Protein AF-A0A365KKI8-F1 (afdb_monomer_lite)

InterPro domains:
  IPR018474 Uncharacterised protein family YqaI [PF09466] (6-52)
  IPR023118 YqaI domain superfamily [G3DSA:3.30.40.30] (1-54)
  IPR023118 YqaI domain superfamily [SSF160713] (3-52)

pLDDT: mean 89.59, std 11.67, range [45.28, 97.88]

Radius of gyration: 14.26 Å; chains: 1; bounding box: 26×27×46 Å

Foldseek 3Di:
DPPPPQAPDAAPVRHGDDPPWDWDADPVGGIGTPVCVVVCCCVPVVDDDDDDDD

Structure (mmCIF, N/CA/C/O backbone):
data_AF-A0A365KKI8-F1
#
_entry.id   AF-A0A365KKI8-F1
#
loop_
_atom_site.group_PDB
_atom_site.id
_atom_site.type_symbol
_atom_site.label_atom_id
_atom_site.label_alt_id
_atom_site.label_comp_id
_atom_site.label_asym_id
_atom_site.label_entity_id
_atom_site.label_seq_id
_atom_site.pdbx_PDB_ins_code
_atom_site.Cartn_x
_atom_site.Cartn_y
_atom_site.Cartn_z
_atom_site.occupancy
_atom_site.B_iso_or_equiv
_atom_site.auth_seq_id
_atom_site.auth_comp_id
_atom_site.auth_asym_id
_atom_site.auth_atom_id
_atom_site.pdbx_PDB_model_num
ATOM 1 N N . MET A 1 1 ? -2.369 6.664 32.588 1.00 45.28 1 MET A N 1
ATOM 2 C CA . MET A 1 1 ? -2.014 5.929 31.356 1.00 45.28 1 MET A CA 1
ATOM 3 C C . MET A 1 1 ? -3.119 6.177 30.347 1.00 45.28 1 MET A C 1
ATOM 5 O O . MET A 1 1 ? -4.273 5.970 30.697 1.00 45.28 1 MET A O 1
ATOM 9 N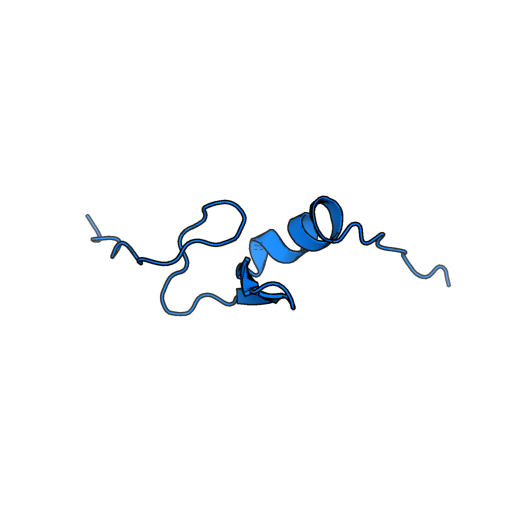 N . LYS A 1 2 ? -2.810 6.721 29.163 1.00 57.66 2 LYS A N 1
ATOM 10 C CA . LYS A 1 2 ? -3.802 6.799 28.081 1.00 57.66 2 LYS A CA 1
ATOM 11 C C . LYS A 1 2 ? -4.014 5.371 27.586 1.00 57.66 2 LYS A C 1
ATOM 13 O O . LYS A 1 2 ? -3.037 4.728 27.217 1.00 57.66 2 LYS A O 1
ATOM 18 N N . HIS A 1 3 ? -5.245 4.873 27.643 1.00 58.28 3 HIS A N 1
ATOM 19 C CA . HIS A 1 3 ? -5.598 3.634 26.961 1.00 58.28 3 HIS A CA 1
ATOM 20 C C . HIS A 1 3 ? -5.407 3.876 25.464 1.00 58.28 3 HIS A C 1
ATOM 22 O O . HIS A 1 3 ? -6.134 4.673 24.873 1.00 58.28 3 HIS A O 1
ATOM 28 N N . VAL A 1 4 ? -4.378 3.261 24.887 1.00 66.06 4 VAL A N 1
ATOM 29 C CA . VAL A 1 4 ? -4.290 3.106 23.438 1.00 66.06 4 VAL A CA 1
ATOM 30 C C . VAL A 1 4 ? -5.352 2.068 23.102 1.00 66.06 4 VAL A C 1
ATOM 32 O O . VAL A 1 4 ? -5.327 0.968 23.651 1.00 66.06 4 VAL A O 1
ATOM 35 N N . VAL A 1 5 ? -6.367 2.483 22.349 1.00 70.25 5 VAL A N 1
ATOM 36 C CA . VAL A 1 5 ? -7.377 1.561 21.831 1.00 70.25 5 VAL A CA 1
ATOM 37 C C . VAL A 1 5 ? -6.655 0.696 20.817 1.00 70.25 5 VAL A C 1
ATOM 39 O O . VAL A 1 5 ? -6.103 1.257 19.882 1.00 70.25 5 VAL A O 1
ATOM 42 N N . ASP A 1 6 ? -6.637 -0.611 21.051 1.00 71.50 6 ASP A N 1
ATOM 43 C CA . ASP A 1 6 ? -6.085 -1.581 20.113 1.00 71.50 6 ASP A CA 1
ATOM 44 C C . ASP A 1 6 ? -7.035 -1.688 18.911 1.00 71.50 6 ASP A C 1
ATOM 46 O O . ASP A 1 6 ? -8.221 -2.014 19.060 1.00 71.50 6 ASP A O 1
ATOM 50 N N . HIS A 1 7 ? -6.549 -1.313 17.738 1.00 70.69 7 HIS A N 1
ATOM 51 C CA . HIS A 1 7 ? -7.274 -1.332 16.484 1.00 70.69 7 HIS A CA 1
ATOM 52 C C . HIS A 1 7 ? -7.039 -2.667 15.771 1.00 70.69 7 HIS A C 1
ATOM 54 O O . HIS A 1 7 ? -5.908 -3.119 15.643 1.00 70.69 7 HIS A O 1
ATOM 60 N N . PRO A 1 8 ? -8.094 -3.299 15.225 1.00 81.94 8 PRO A N 1
ATOM 61 C CA . PRO A 1 8 ? -7.997 -4.654 14.685 1.00 81.94 8 PRO A CA 1
ATOM 62 C C . PRO A 1 8 ? -7.280 -4.743 13.329 1.00 81.94 8 PRO A C 1
ATOM 64 O O . PRO A 1 8 ? -7.242 -5.823 12.742 1.00 81.94 8 PRO A O 1
ATOM 67 N N . ILE A 1 9 ? -6.803 -3.623 12.779 1.00 86.69 9 ILE A N 1
ATOM 68 C CA . ILE A 1 9 ? -6.210 -3.561 11.443 1.00 86.69 9 ILE A CA 1
ATOM 69 C C . ILE A 1 9 ? -4.780 -3.059 11.580 1.00 86.69 9 ILE A C 1
ATOM 71 O O . ILE A 1 9 ? -4.541 -1.986 12.128 1.00 86.69 9 ILE A O 1
ATOM 75 N N . GLU A 1 10 ? -3.857 -3.829 11.025 1.00 93.94 10 GLU A N 1
ATOM 76 C CA . GLU A 1 10 ? -2.450 -3.481 10.890 1.00 93.94 10 GLU A CA 1
ATOM 77 C C . GLU A 1 10 ? -2.122 -3.251 9.41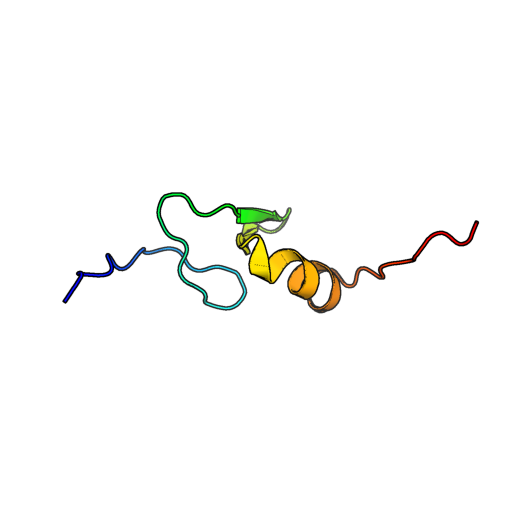3 1.00 93.94 10 GLU A C 1
ATOM 79 O O . GLU A 1 10 ? -2.785 -3.772 8.508 1.00 93.94 10 GLU A O 1
ATOM 84 N N . ASP A 1 11 ? -1.098 -2.450 9.165 1.00 96.31 11 ASP A N 1
ATOM 85 C CA . ASP A 1 11 ? -0.537 -2.260 7.843 1.00 96.31 11 ASP A CA 1
ATOM 86 C C . ASP A 1 11 ? 0.359 -3.442 7.429 1.00 96.31 11 ASP A C 1
ATOM 88 O O . ASP A 1 11 ? 0.567 -4.403 8.170 1.00 96.31 11 ASP A O 1
ATOM 92 N N . HIS A 1 12 ? 0.901 -3.383 6.213 1.00 96.50 12 HIS A N 1
ATOM 93 C CA . HIS A 1 12 ? 1.726 -4.446 5.646 1.00 96.50 12 HIS A CA 1
ATOM 94 C C . HIS A 1 12 ? 2.959 -4.789 6.497 1.00 96.50 12 HIS A C 1
ATOM 96 O O . HIS A 1 12 ? 3.437 -5.922 6.437 1.00 96.50 12 HIS A O 1
ATOM 102 N N . PHE A 1 13 ? 3.454 -3.839 7.290 1.00 95.88 13 PHE A N 1
ATOM 103 C CA . PHE A 1 13 ? 4.621 -4.001 8.150 1.00 95.88 13 PHE A CA 1
ATOM 104 C C . PHE A 1 13 ? 4.249 -4.301 9.612 1.00 95.88 13 PHE A C 1
ATOM 106 O O . PHE A 1 13 ? 5.126 -4.304 10.476 1.00 95.88 13 PHE A O 1
ATOM 113 N N . GLY A 1 14 ? 2.972 -4.577 9.901 1.00 94.38 14 GLY A N 1
ATOM 114 C CA . GLY A 1 14 ? 2.478 -4.897 11.245 1.00 94.38 14 GLY A CA 1
ATOM 115 C C . GLY A 1 14 ? 2.262 -3.672 12.136 1.00 94.38 14 GLY A C 1
ATOM 116 O O . GLY A 1 14 ? 2.142 -3.803 13.352 1.00 94.38 14 GLY A O 1
ATOM 117 N N . SER A 1 15 ? 2.252 -2.463 11.567 1.00 93.81 15 SER A N 1
ATOM 118 C CA . SER A 1 15 ? 1.934 -1.251 12.319 1.00 93.81 15 SER A CA 1
ATOM 119 C C . SER A 1 15 ? 0.426 -1.078 12.428 1.00 93.81 15 SER A C 1
ATOM 121 O O . SER A 1 15 ? -0.286 -1.053 11.429 1.00 93.81 15 SER A O 1
ATOM 123 N N . GLU A 1 16 ? -0.059 -0.926 13.652 1.00 93.88 16 GLU A N 1
ATOM 124 C CA . GLU A 1 16 ? -1.467 -0.683 13.950 1.00 93.88 16 GLU A CA 1
ATOM 125 C C . GLU A 1 16 ? -1.997 0.582 13.244 1.00 93.88 16 GLU A C 1
ATOM 127 O O . GLU A 1 16 ? -1.400 1.656 13.347 1.00 93.88 16 GLU A O 1
ATOM 132 N N . ILE A 1 17 ? -3.150 0.467 12.577 1.00 92.56 17 ILE A N 1
ATOM 133 C CA . ILE A 1 17 ? -3.849 1.579 11.923 1.00 92.56 17 ILE A CA 1
ATOM 134 C C . ILE A 1 17 ? -4.900 2.149 12.866 1.00 92.56 17 ILE A C 1
ATOM 136 O O . ILE A 1 17 ? -5.882 1.487 13.210 1.00 92.56 17 ILE A O 1
ATOM 140 N N . ARG A 1 18 ? -4.741 3.417 13.234 1.00 91.69 18 ARG A N 1
ATOM 141 C CA . ARG A 1 18 ? -5.605 4.112 14.187 1.00 91.69 18 ARG A CA 1
ATOM 142 C C . ARG A 1 18 ? -6.600 5.037 13.509 1.00 91.69 18 ARG A C 1
ATOM 144 O O . ARG A 1 18 ? -6.464 5.443 12.354 1.00 91.69 18 ARG A O 1
ATOM 151 N N . THR A 1 19 ? -7.628 5.422 14.262 1.00 89.38 19 THR A N 1
ATOM 152 C CA . THR A 1 19 ? -8.586 6.432 13.798 1.00 89.38 19 THR A CA 1
ATOM 153 C C . THR A 1 19 ? -7.869 7.744 13.484 1.00 89.38 19 THR A C 1
ATOM 155 O O . THR A 1 19 ? -7.297 8.372 14.373 1.00 89.38 19 THR A O 1
ATOM 158 N N . GLY A 1 20 ? -7.985 8.192 12.234 1.00 92.00 20 GLY A N 1
ATOM 159 C CA . GLY A 1 20 ? -7.375 9.429 11.745 1.00 92.00 20 GLY A CA 1
ATOM 160 C C . GLY A 1 20 ? -6.065 9.224 10.987 1.00 92.00 20 GLY A C 1
ATOM 161 O O . GLY A 1 20 ? -5.606 10.172 10.353 1.00 92.00 20 GLY A O 1
ATOM 162 N N . ASP A 1 21 ? -5.507 8.012 10.992 1.00 94.50 21 ASP A N 1
ATOM 163 C CA . ASP A 1 21 ? -4.333 7.701 10.187 1.00 94.50 21 ASP A CA 1
ATOM 164 C C . ASP A 1 21 ? -4.672 7.725 8.697 1.00 94.50 21 ASP A C 1
ATOM 166 O O . ASP A 1 21 ? -5.758 7.326 8.258 1.00 94.50 21 ASP A O 1
ATOM 170 N N . LYS A 1 22 ? -3.705 8.181 7.904 1.00 97.44 22 LYS A N 1
ATOM 171 C CA . LYS A 1 22 ? -3.766 8.125 6.450 1.00 97.44 22 LYS A CA 1
ATOM 172 C C . LYS A 1 22 ? -3.063 6.863 5.968 1.00 97.44 22 LYS A C 1
ATOM 174 O O . LYS A 1 22 ? -1.918 6.600 6.332 1.00 97.44 22 LYS A O 1
ATOM 179 N N . TRP A 1 23 ? -3.754 6.099 5.135 1.00 96.62 23 TRP A N 1
ATOM 180 C CA . TRP A 1 23 ? -3.279 4.827 4.605 1.00 96.62 23 TRP A CA 1
ATOM 181 C C . TRP A 1 23 ? -3.786 4.605 3.181 1.00 96.62 23 TRP A C 1
ATOM 183 O O . TRP A 1 23 ? -4.704 5.282 2.710 1.00 96.62 23 TRP A O 1
ATOM 193 N N . PHE A 1 24 ? -3.168 3.649 2.498 1.00 96.31 24 PHE A N 1
ATOM 194 C CA . PHE A 1 24 ? -3.433 3.294 1.109 1.00 96.31 24 PHE A CA 1
ATOM 195 C C . PHE A 1 24 ? -3.672 1.791 0.988 1.00 96.31 24 PHE A C 1
ATOM 197 O O . PHE A 1 24 ? -3.135 1.015 1.776 1.00 96.31 24 PHE A O 1
ATOM 204 N N . GLN A 1 25 ? -4.461 1.382 -0.006 1.00 96.38 25 GLN A N 1
ATOM 205 C CA . GLN A 1 25 ? -4.647 -0.023 -0.362 1.00 96.38 25 GLN A CA 1
ATOM 206 C C . GLN A 1 25 ? -4.173 -0.258 -1.791 1.00 96.38 25 GLN A C 1
ATOM 208 O O . GLN A 1 25 ? -4.524 0.503 -2.694 1.00 96.38 25 GLN A O 1
ATOM 213 N N . ASP A 1 26 ? -3.384 -1.306 -1.999 1.00 94.31 26 ASP A N 1
ATOM 214 C CA . ASP A 1 26 ? -2.958 -1.699 -3.337 1.00 94.31 26 ASP A CA 1
ATOM 215 C C . ASP A 1 26 ? -3.993 -2.592 -4.048 1.00 94.31 26 ASP A C 1
ATOM 217 O O . ASP A 1 26 ? -5.004 -3.005 -3.477 1.00 94.31 26 ASP A O 1
ATOM 221 N N . GLY A 1 27 ? -3.730 -2.937 -5.312 1.00 94.06 27 GLY A N 1
ATOM 222 C CA .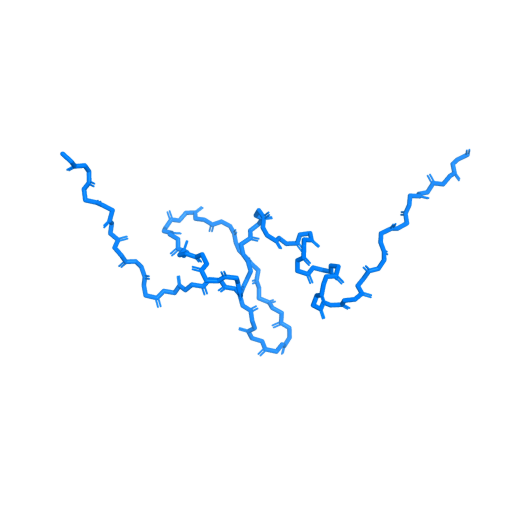 GLY A 1 27 ? -4.624 -3.799 -6.095 1.00 94.06 27 GLY A CA 1
ATOM 223 C C . GLY A 1 27 ? -4.759 -5.239 -5.574 1.00 94.06 27 GLY A C 1
ATOM 224 O O . GLY A 1 27 ? -5.685 -5.936 -5.979 1.00 94.06 27 GLY A O 1
ATOM 225 N N . ALA A 1 28 ? -3.862 -5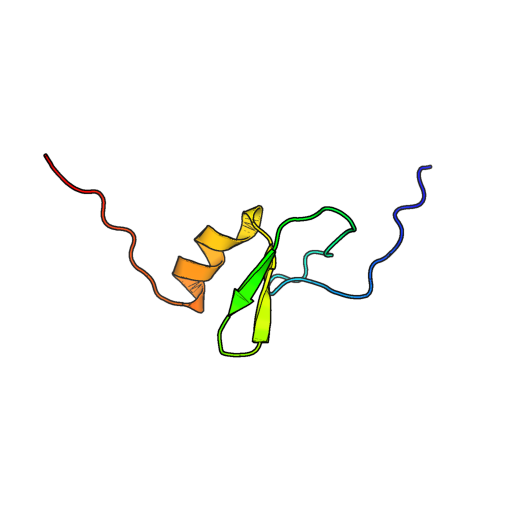.689 -4.690 1.00 94.75 28 ALA A N 1
ATOM 226 C CA . ALA A 1 28 ? -3.915 -7.001 -4.041 1.00 94.75 28 ALA A CA 1
ATOM 227 C C . ALA A 1 28 ? -4.615 -6.958 -2.668 1.00 94.75 28 ALA A C 1
ATOM 229 O O . ALA A 1 28 ? -4.760 -7.993 -2.020 1.00 94.75 28 ALA A O 1
ATOM 230 N N . GLY A 1 29 ? -5.056 -5.778 -2.226 1.00 94.44 29 GLY A N 1
ATOM 231 C CA . GLY A 1 29 ? -5.750 -5.576 -0.961 1.00 94.44 29 GLY A CA 1
ATOM 232 C C . GLY A 1 29 ? -4.838 -5.315 0.241 1.00 94.44 29 GLY A C 1
ATOM 233 O O . GLY A 1 29 ? -5.357 -5.202 1.352 1.00 94.44 29 GLY A O 1
ATOM 234 N N . ARG A 1 30 ? -3.517 -5.192 0.049 1.00 94.88 30 ARG A N 1
ATOM 235 C CA . ARG A 1 30 ? -2.554 -4.875 1.116 1.00 94.88 30 ARG A CA 1
ATOM 236 C C . ARG A 1 30 ? -2.711 -3.423 1.536 1.00 94.88 30 ARG A C 1
ATOM 238 O O . ARG A 1 30 ? -2.794 -2.544 0.680 1.00 94.88 30 ARG A O 1
ATOM 245 N N . VAL A 1 31 ? -2.735 -3.189 2.843 1.00 96.00 31 VAL A N 1
ATOM 246 C CA . VAL A 1 31 ? -2.894 -1.861 3.438 1.00 96.00 31 VAL A CA 1
ATOM 247 C C . VAL A 1 31 ? -1.539 -1.335 3.896 1.00 96.00 31 VAL A C 1
ATOM 249 O O . VAL A 1 31 ? -0.745 -2.097 4.433 1.00 96.00 31 VAL A O 1
ATOM 252 N N . VAL A 1 32 ? -1.259 -0.052 3.677 1.00 97.50 32 VAL A N 1
ATOM 253 C CA . VAL A 1 32 ? 0.034 0.572 3.994 1.00 97.50 32 VAL A CA 1
ATOM 254 C C . VAL A 1 32 ? -0.199 1.961 4.573 1.00 97.50 32 VAL A C 1
ATOM 256 O O . VAL A 1 32 ? -0.910 2.765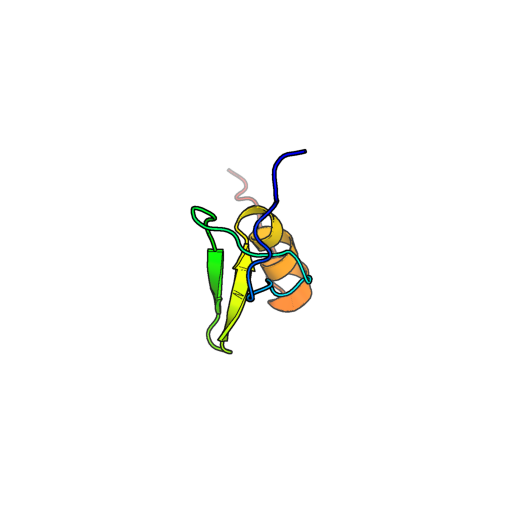 3.964 1.00 97.50 32 VAL A O 1
ATOM 259 N N . LEU A 1 33 ? 0.388 2.257 5.732 1.00 97.81 33 LEU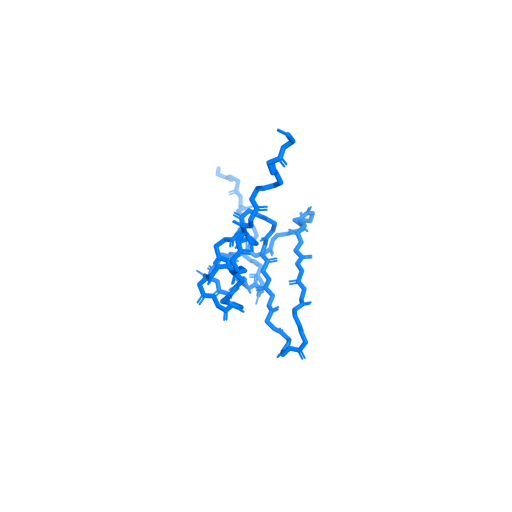 A N 1
ATOM 260 C CA . LEU A 1 33 ? 0.337 3.597 6.318 1.00 97.81 33 LEU A CA 1
ATOM 261 C C . LEU A 1 33 ? 1.174 4.598 5.509 1.00 97.81 33 LEU A C 1
ATOM 263 O O . LEU A 1 33 ? 2.148 4.234 4.853 1.00 97.81 33 LEU A O 1
ATOM 267 N N . GLU A 1 34 ? 0.821 5.884 5.574 1.00 97.88 34 GLU A N 1
ATOM 268 C CA . GLU A 1 34 ? 1.540 6.948 4.857 1.00 97.88 34 GLU A CA 1
ATOM 269 C C . GLU A 1 34 ? 3.033 7.008 5.202 1.00 97.88 34 GLU A C 1
ATOM 271 O O . GLU A 1 34 ? 3.850 7.218 4.312 1.00 97.88 34 GLU A O 1
ATOM 276 N N . ASN A 1 35 ? 3.410 6.777 6.459 1.00 97.12 35 ASN A N 1
ATOM 277 C CA . ASN A 1 35 ? 4.815 6.769 6.875 1.00 97.12 35 ASN A CA 1
ATOM 278 C C . ASN A 1 35 ? 5.608 5.563 6.347 1.00 97.12 35 ASN A C 1
ATOM 280 O O . ASN A 1 35 ? 6.831 5.625 6.346 1.00 97.12 35 ASN A O 1
ATOM 284 N N . ASN A 1 36 ? 4.927 4.510 5.889 1.00 97.38 36 ASN A N 1
ATOM 285 C CA . ASN A 1 36 ? 5.540 3.285 5.375 1.00 97.38 36 ASN A CA 1
ATOM 286 C C . ASN A 1 36 ? 5.400 3.156 3.844 1.00 97.38 36 ASN A C 1
ATOM 288 O O . ASN A 1 36 ? 5.811 2.152 3.260 1.00 97.38 36 ASN A O 1
ATOM 292 N N . ILE A 1 37 ? 4.795 4.144 3.167 1.00 96.50 37 ILE A N 1
ATOM 293 C CA . ILE A 1 37 ? 4.466 4.029 1.740 1.00 96.50 37 ILE A CA 1
ATOM 294 C C . ILE A 1 37 ? 5.706 4.015 0.844 1.00 96.50 37 ILE A C 1
ATOM 296 O O . ILE A 1 37 ? 5.707 3.332 -0.176 1.00 96.50 37 ILE A O 1
ATOM 300 N N . GLU A 1 38 ? 6.762 4.741 1.210 1.00 96.12 38 GLU A N 1
ATOM 301 C CA . GLU A 1 38 ? 8.004 4.783 0.433 1.00 96.12 38 GLU A CA 1
ATOM 302 C C . GLU A 1 38 ? 8.717 3.427 0.468 1.00 96.12 38 GLU A C 1
ATOM 304 O O . GLU A 1 38 ? 8.970 2.843 -0.589 1.00 96.12 38 GLU A O 1
ATOM 309 N N . ASP A 1 39 ? 8.915 2.875 1.669 1.00 96.62 39 ASP A N 1
ATOM 310 C CA . ASP A 1 39 ? 9.502 1.546 1.872 1.00 96.62 39 ASP A CA 1
ATOM 311 C C . ASP A 1 39 ? 8.675 0.468 1.167 1.00 96.62 39 ASP A C 1
ATOM 313 O O . ASP A 1 39 ? 9.213 -0.383 0.461 1.00 96.62 39 ASP A O 1
ATOM 317 N N . TYR A 1 40 ? 7.344 0.544 1.257 1.00 97.31 40 TYR A N 1
ATOM 318 C CA . TYR A 1 40 ? 6.462 -0.364 0.530 1.00 97.31 40 TYR A CA 1
ATOM 319 C C . TYR A 1 40 ? 6.661 -0.297 -0.990 1.00 97.31 40 TYR A C 1
ATOM 321 O O . TYR A 1 40 ? 6.726 -1.331 -1.664 1.00 97.31 40 TYR A O 1
ATOM 329 N N . LEU A 1 41 ? 6.747 0.910 -1.556 1.00 96.25 41 LEU A N 1
ATOM 330 C CA . LEU A 1 41 ? 6.924 1.084 -2.995 1.00 96.25 41 LEU A CA 1
ATOM 331 C C . LEU A 1 41 ? 8.264 0.500 -3.461 1.00 96.25 41 LEU A C 1
ATOM 333 O O . LEU A 1 41 ? 8.299 -0.169 -4.495 1.00 96.25 41 LEU A O 1
ATOM 337 N N . ILE A 1 42 ? 9.333 0.677 -2.685 1.00 96.06 42 ILE A N 1
ATOM 338 C CA . ILE A 1 42 ? 10.670 0.163 -3.007 1.00 96.06 42 ILE A CA 1
ATOM 339 C C . ILE A 1 42 ? 10.740 -1.355 -2.808 1.00 96.06 42 ILE A C 1
ATOM 341 O O . ILE A 1 42 ? 11.059 -2.094 -3.739 1.00 96.06 42 ILE A O 1
ATOM 345 N N . GLU A 1 43 ? 10.431 -1.842 -1.609 1.00 96.25 43 GLU A N 1
ATOM 346 C CA . GLU A 1 43 ? 10.705 -3.227 -1.211 1.00 96.25 43 GLU A CA 1
ATOM 347 C C . GLU A 1 43 ? 9.671 -4.215 -1.758 1.00 96.25 43 GLU A C 1
ATOM 349 O O . GLU A 1 43 ? 10.007 -5.339 -2.146 1.00 96.25 43 GLU A O 1
ATOM 354 N N . VAL A 1 44 ? 8.405 -3.796 -1.817 1.00 95.38 44 VAL A N 1
ATOM 355 C CA . VAL A 1 44 ? 7.283 -4.681 -2.149 1.00 95.38 44 VAL A CA 1
ATOM 356 C C . VAL A 1 44 ? 6.835 -4.491 -3.591 1.00 95.38 44 VAL A C 1
ATOM 358 O O . VAL A 1 44 ? 6.688 -5.472 -4.325 1.00 95.38 44 VAL A O 1
ATOM 361 N N . ALA A 1 45 ? 6.620 -3.243 -4.015 1.00 93.69 45 ALA A N 1
ATOM 362 C CA . ALA A 1 45 ? 6.200 -2.941 -5.383 1.00 93.69 45 ALA A CA 1
ATOM 363 C C . ALA A 1 45 ? 7.372 -2.871 -6.378 1.00 93.69 45 ALA A C 1
ATOM 365 O O . ALA A 1 45 ? 7.128 -2.844 -7.585 1.00 93.69 45 ALA A O 1
ATOM 366 N N . ARG A 1 46 ? 8.624 -2.907 -5.891 1.00 94.94 46 ARG A N 1
ATOM 367 C CA . ARG A 1 46 ? 9.855 -2.854 -6.703 1.00 94.94 46 ARG A CA 1
ATOM 368 C C . ARG A 1 46 ? 9.919 -1.623 -7.606 1.00 94.94 46 ARG A C 1
ATOM 370 O O . ARG A 1 46 ? 10.363 -1.703 -8.750 1.00 94.94 46 ARG A O 1
ATOM 377 N N . VAL A 1 47 ? 9.430 -0.498 -7.097 1.00 94.69 47 VAL A N 1
ATOM 378 C CA . VAL A 1 47 ? 9.522 0.803 -7.756 1.00 94.69 47 VAL A CA 1
ATOM 379 C C . VAL A 1 47 ? 10.925 1.363 -7.562 1.00 94.69 47 VAL A C 1
ATOM 381 O O . VAL A 1 47 ? 11.491 1.300 -6.474 1.00 94.69 47 VAL A O 1
ATOM 384 N N . GLU A 1 48 ? 11.463 1.966 -8.618 1.00 93.50 48 GLU A N 1
ATOM 385 C CA . GLU A 1 48 ? 12.674 2.777 -8.550 1.00 93.50 48 GLU A CA 1
ATOM 386 C C . GLU A 1 48 ? 12.292 4.258 -8.602 1.00 93.50 48 GLU A C 1
ATOM 388 O O . GLU A 1 48 ? 11.614 4.712 -9.529 1.00 93.50 48 GLU A O 1
ATOM 393 N N . PHE A 1 49 ? 12.728 5.030 -7.606 1.00 88.50 49 PHE A N 1
ATOM 394 C CA . PHE A 1 49 ? 12.552 6.477 -7.607 1.00 88.50 49 PHE A CA 1
ATOM 395 C C . PHE A 1 49 ? 13.677 7.138 -8.399 1.00 88.50 49 PHE A C 1
ATOM 397 O O . PHE A 1 49 ? 14.842 7.122 -8.002 1.00 88.50 49 PHE A O 1
ATOM 404 N N . CYS A 1 50 ? 13.324 7.762 -9.518 1.00 89.75 50 CYS A N 1
ATOM 405 C CA . CYS A 1 50 ? 14.260 8.552 -10.304 1.00 89.75 50 CYS A CA 1
ATOM 406 C C . CYS A 1 50 ? 14.062 10.038 -10.009 1.00 89.75 50 CYS A C 1
ATOM 408 O O . CYS A 1 50 ? 12.952 10.564 -10.094 1.00 89.75 50 CYS A O 1
ATOM 410 N N . ARG A 1 51 ? 15.155 10.744 -9.714 1.00 88.56 51 ARG A N 1
ATOM 411 C CA . ARG A 1 51 ? 15.148 12.207 -9.679 1.00 88.56 51 ARG A CA 1
ATOM 412 C C . ARG A 1 51 ? 15.285 12.738 -11.105 1.00 88.56 51 ARG A C 1
ATOM 414 O O . ARG A 1 51 ? 16.205 12.344 -11.818 1.00 88.56 51 ARG A O 1
ATOM 421 N N . ALA A 1 52 ? 14.411 13.663 -11.496 1.00 90.31 52 ALA A N 1
ATOM 422 C CA . ALA A 1 52 ? 14.605 14.425 -12.725 1.00 90.31 52 ALA A CA 1
ATOM 423 C C . ALA A 1 52 ? 15.886 15.270 -12.613 1.00 90.31 52 ALA A C 1
ATOM 425 O O . ALA A 1 52 ? 16.088 15.973 -11.619 1.00 90.31 52 ALA A O 1
ATOM 426 N N . ILE A 1 53 ? 16.756 15.166 -13.616 1.00 84.88 53 ILE A N 1
ATOM 427 C CA . ILE A 1 53 ? 17.928 16.030 -13.761 1.00 84.88 53 ILE A CA 1
ATOM 428 C C . ILE A 1 53 ? 17.517 17.136 -14.734 1.00 84.88 53 ILE A C 1
ATOM 430 O O . ILE A 1 53 ? 17.136 16.830 -15.864 1.00 84.88 53 ILE A O 1
ATOM 434 N N . GLU A 1 54 ? 17.532 18.380 -14.260 1.00 72.31 54 GLU A N 1
ATOM 435 C CA . GLU A 1 54 ? 17.347 19.585 -15.082 1.00 72.31 54 GLU A CA 1
ATOM 436 C C . GLU A 1 54 ? 18.676 20.046 -15.687 1.00 72.31 54 GLU A C 1
ATOM 438 O O . GLU A 1 54 ? 19.709 19.960 -14.978 1.00 72.31 54 GLU A O 1
#

Organism: NCBI:txid2233542

Sequence (54 aa):
MKHVVDHPIEDHFGSEIRTGDKWFQDGAGRVVLENNIEDYLIEVARVEFCRAIE

Secondary structure (DSSP, 8-state):
----PPPS-B-TTSPBPPTT--EEE-TT--EEEGGGHHHIIIIIS----PPPP-